Protein AF-A0A170UM01-F1 (afdb_monomer)

Solvent-accessible surface area (backbone atoms only — not comparable to full-atom values): 7468 Å² total; per-residue (Å²): 136,87,57,91,92,60,56,60,59,59,56,10,60,79,66,77,45,55,47,70,56,47,50,55,47,50,55,44,24,74,75,68,78,41,85,67,80,77,86,77,88,72,81,82,71,98,63,53,75,68,53,50,50,52,56,51,51,54,41,71,76,36,80,83,64,48,47,61,59,53,32,50,51,39,28,74,78,66,72,45,88,63,53,42,69,54,47,48,53,55,31,51,76,70,71,51,69,93,76,78,80,89,83,74,81,84,79,49,73,66,59,56,54,65,72,74,110

Foldseek 3Di:
DDDDPDDLVVVCVVVVHDSVVSVVQVVVCVVPVDSDDDDDPDDDDLADPVLLVQLQVVCVVPVPDALVNSQVVCCVPPVRHDDSVVSVVSCVVVVNDRDDPDDDDPQDPVNVVVVVD

Organism: Triatoma infestans (NCBI:txid30076)

pLDDT: mean 90.24, std 7.09, range [61.94, 97.75]

Mean predicted aligned error: 9.32 Å

Sequence (117 aa):
MHEEGVQQSINAQRRGMNQSTVSRILMRYRETGRYSRRPAKGRPRSTTRTDERFIHLNLLRNRFVNSNQIRHLIADVRNVHISSRTVRRRLNKANLVSRIPATGPLLTRAHRVARLQ

Secondary structure (DSSP, 8-state):
---TT--HHHHHHHTT--HHHHHHHHHHHHHHS--SPPPP--SPPSS-HHHHHHHHHHHHH-TT--HHHHHHHHHHHH-----HHHHHHHHHHTT----PPPP-----HHHHHHTT-

Structure (mmCIF, N/CA/C/O backbone):
data_AF-A0A170UM01-F1
#
_entry.id   AF-A0A170UM01-F1
#
loop_
_atom_site.group_PDB
_atom_site.id
_atom_site.type_symbol
_atom_site.label_atom_id
_atom_site.label_alt_id
_atom_site.label_comp_id
_atom_site.label_asym_id
_atom_site.label_entity_id
_atom_site.label_seq_id
_atom_site.pdbx_PDB_ins_code
_atom_site.Cartn_x
_atom_site.Cartn_y
_atom_site.Cartn_z
_atom_site.occupancy
_atom_site.B_iso_or_equiv
_atom_site.auth_seq_id
_atom_site.auth_comp_id
_atom_site.aut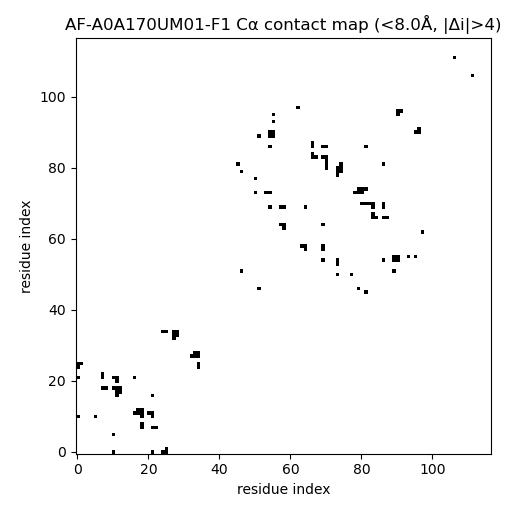h_asym_id
_atom_site.auth_atom_id
_atom_site.pdbx_PDB_model_num
ATOM 1 N N . MET A 1 1 ? -12.428 -12.194 36.069 1.00 67.62 1 MET A N 1
ATOM 2 C CA . MET A 1 1 ? -13.361 -11.099 35.696 1.00 67.62 1 MET A CA 1
ATOM 3 C C . MET A 1 1 ? -14.798 -11.593 35.734 1.00 67.62 1 MET A C 1
ATOM 5 O O . MET A 1 1 ? -15.647 -10.854 36.207 1.00 67.62 1 MET A O 1
ATOM 9 N N . HIS A 1 2 ? -15.071 -12.814 35.264 1.00 65.75 2 HIS A N 1
ATOM 10 C CA . HIS A 1 2 ? -16.294 -13.548 35.581 1.00 65.75 2 HIS A CA 1
ATOM 11 C C . HIS A 1 2 ? -16.023 -14.430 36.804 1.00 65.75 2 HIS A C 1
ATOM 13 O O . HIS A 1 2 ? -15.269 -15.391 36.707 1.00 65.75 2 HIS A O 1
ATOM 19 N N . GLU A 1 3 ? -16.551 -14.036 37.955 1.00 66.56 3 GLU A N 1
ATOM 20 C CA . GLU A 1 3 ? -16.693 -14.900 39.129 1.00 66.56 3 GLU A CA 1
ATOM 21 C C . GLU A 1 3 ? -18.191 -15.194 39.207 1.00 66.56 3 GLU A C 1
ATOM 23 O O . GLU A 1 3 ? -18.993 -14.257 39.281 1.00 66.56 3 GLU A O 1
ATOM 28 N N . GLU A 1 4 ? -18.576 -16.463 39.060 1.00 61.94 4 GLU A N 1
ATOM 29 C CA . GLU A 1 4 ? -19.984 -16.865 39.088 1.00 61.94 4 GLU A CA 1
ATOM 30 C C . GLU A 1 4 ? -20.619 -16.446 40.417 1.00 61.94 4 GLU A C 1
ATOM 32 O O . GLU A 1 4 ? -20.042 -16.631 41.485 1.00 61.94 4 GLU A O 1
ATOM 37 N N . GLY A 1 5 ? -21.781 -15.795 40.339 1.00 68.69 5 GLY A N 1
ATOM 38 C CA . GLY A 1 5 ? -22.508 -15.302 41.511 1.00 68.69 5 GLY A CA 1
ATOM 39 C C . GLY A 1 5 ? -22.051 -13.947 42.071 1.00 68.69 5 GLY A C 1
ATOM 40 O O . GLY A 1 5 ? -22.742 -13.402 42.928 1.00 68.69 5 GLY A O 1
ATOM 41 N N . VAL A 1 6 ? -20.957 -13.340 41.585 1.00 77.44 6 VAL A N 1
ATOM 42 C CA . VAL A 1 6 ? -20.508 -12.025 42.086 1.00 77.44 6 VAL A CA 1
ATOM 43 C C . VAL A 1 6 ? -21.104 -10.879 41.266 1.00 77.44 6 VAL A C 1
ATOM 45 O O . VAL A 1 6 ? -20.918 -10.776 40.050 1.00 77.44 6 VAL A O 1
ATOM 48 N N . GLN A 1 7 ? -21.787 -9.959 41.952 1.00 81.69 7 GLN A N 1
ATOM 49 C CA . GLN A 1 7 ? -22.384 -8.772 41.341 1.00 81.69 7 GLN A CA 1
ATOM 50 C C . GLN A 1 7 ? -21.308 -7.883 40.683 1.00 81.69 7 GLN A C 1
ATOM 52 O O . GLN A 1 7 ? -20.222 -7.666 41.227 1.00 81.69 7 GLN A O 1
ATOM 57 N N . GLN A 1 8 ? -21.601 -7.336 39.496 1.00 84.00 8 GLN A N 1
ATOM 58 C CA . GLN A 1 8 ? -20.622 -6.569 38.707 1.00 84.00 8 GLN A CA 1
ATOM 59 C C . GLN A 1 8 ? -20.070 -5.339 39.445 1.00 84.00 8 GLN A C 1
ATOM 61 O O . GLN A 1 8 ? -18.914 -4.980 39.237 1.00 84.00 8 GLN A O 1
ATOM 66 N N . SER A 1 9 ? -20.880 -4.708 40.301 1.00 82.44 9 SER A N 1
ATOM 67 C CA . SER A 1 9 ? -20.493 -3.574 41.152 1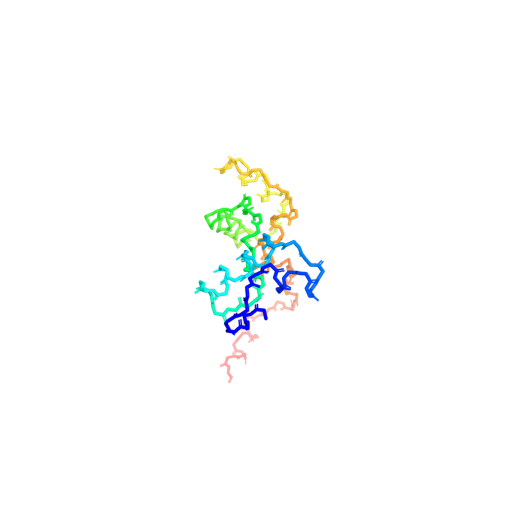.00 82.44 9 SER A CA 1
ATOM 68 C C . SER A 1 9 ? -19.392 -3.947 42.149 1.00 82.44 9 SER A C 1
ATOM 70 O O . SER A 1 9 ? -18.389 -3.245 42.241 1.00 82.44 9 SER A O 1
ATOM 72 N N . ILE A 1 10 ? -19.532 -5.088 42.826 1.00 85.81 10 ILE A N 1
ATOM 73 C CA . ILE A 1 10 ? -18.548 -5.609 43.787 1.00 85.81 10 ILE A CA 1
ATOM 74 C C . ILE A 1 10 ? -17.235 -5.930 43.069 1.00 85.81 10 ILE A C 1
ATOM 76 O O . ILE A 1 10 ? -16.157 -5.543 43.518 1.00 85.81 10 ILE A O 1
ATOM 80 N N . ASN A 1 11 ? -17.321 -6.577 41.904 1.00 84.56 11 ASN A N 1
ATOM 81 C CA . ASN A 1 11 ? -16.152 -6.849 41.069 1.00 84.56 11 ASN A CA 1
ATOM 82 C C . ASN A 1 11 ? -15.455 -5.565 40.601 1.00 84.56 11 ASN A C 1
ATOM 84 O O . ASN A 1 11 ? -14.228 -5.520 40.554 1.00 84.56 11 ASN A O 1
ATOM 88 N N . ALA A 1 12 ? -16.217 -4.521 40.279 1.00 87.44 12 ALA A N 1
ATOM 89 C CA . ALA A 1 12 ? -15.682 -3.223 39.889 1.00 87.44 12 ALA A CA 1
ATOM 90 C C . ALA A 1 12 ? -14.924 -2.553 41.048 1.00 87.44 12 ALA A C 1
ATOM 92 O O . ALA A 1 12 ? -13.773 -2.157 40.870 1.00 87.44 12 ALA A O 1
ATOM 93 N N . GLN A 1 13 ? -15.518 -2.529 42.247 1.00 88.38 13 GLN A N 1
ATOM 94 C CA . GLN A 1 13 ? -14.909 -1.970 43.457 1.00 88.38 13 GLN A CA 1
ATOM 95 C C . GLN A 1 13 ? -13.629 -2.716 43.856 1.00 88.38 13 GLN A C 1
ATOM 97 O O . GLN A 1 13 ? -12.592 -2.085 44.041 1.00 88.38 13 GLN A O 1
ATOM 102 N N . ARG A 1 14 ? -13.659 -4.058 43.894 1.00 90.94 14 ARG A N 1
ATOM 103 C CA . ARG A 1 14 ? -12.479 -4.900 44.188 1.00 90.94 14 ARG A CA 1
ATOM 104 C C . ARG A 1 14 ? -11.311 -4.650 43.233 1.00 90.94 14 ARG A C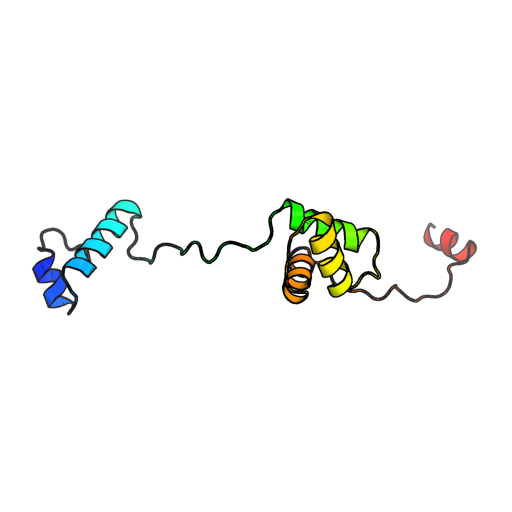 1
ATOM 106 O O . ARG A 1 14 ? -10.160 -4.858 43.595 1.00 90.94 14 ARG A O 1
ATOM 113 N N . ARG A 1 15 ? -11.609 -4.260 41.991 1.00 85.75 15 ARG A N 1
ATOM 114 C CA . ARG A 1 15 ? -10.628 -4.068 40.914 1.00 85.75 15 ARG A CA 1
ATOM 115 C C . ARG A 1 15 ? -10.257 -2.595 40.701 1.00 85.75 15 ARG A C 1
ATOM 117 O O . ARG A 1 15 ? -9.457 -2.327 39.809 1.00 85.75 15 ARG A O 1
ATOM 124 N N . GLY A 1 16 ? -10.849 -1.658 41.450 1.00 92.19 16 GLY A N 1
ATOM 125 C CA . GLY A 1 16 ? -10.645 -0.216 41.261 1.00 92.19 16 GLY A CA 1
ATOM 126 C C . GLY A 1 16 ? -11.084 0.296 39.882 1.00 92.19 16 GLY A C 1
ATOM 127 O O . GLY A 1 16 ? -10.474 1.211 39.339 1.00 92.19 16 GLY A O 1
ATOM 128 N N . MET A 1 17 ? -12.099 -0.326 39.270 1.00 91.50 17 MET A N 1
ATOM 129 C CA . MET A 1 17 ? -12.591 0.026 37.933 1.00 91.50 17 MET A CA 1
ATOM 130 C C . MET A 1 17 ? -14.024 0.546 37.989 1.00 91.50 17 MET A C 1
ATOM 132 O O . MET A 1 17 ? -14.797 0.196 38.875 1.00 91.50 17 MET A O 1
ATOM 136 N N . ASN A 1 18 ? -14.432 1.294 36.967 1.00 93.06 18 ASN A N 1
ATOM 137 C CA . ASN A 1 18 ? -15.834 1.669 36.804 1.00 93.06 18 ASN A CA 1
ATOM 138 C C . ASN A 1 18 ? -16.675 0.432 36.440 1.00 93.06 18 ASN A C 1
ATOM 140 O O . ASN A 1 18 ? -16.271 -0.385 35.606 1.00 93.06 18 ASN A O 1
ATOM 144 N N . GLN A 1 19 ? -17.891 0.331 36.984 1.00 91.19 19 GLN A N 1
ATOM 145 C CA . GLN A 1 19 ? -18.818 -0.776 36.699 1.00 91.19 19 GLN A CA 1
ATOM 146 C C . GLN A 1 19 ? -19.128 -0.913 35.195 1.00 91.19 19 GLN A C 1
ATOM 148 O O . GLN A 1 19 ? -19.204 -2.028 34.674 1.00 91.19 19 GLN A O 1
ATOM 153 N N . SER A 1 20 ? -19.155 0.200 34.452 1.00 92.75 20 SER A N 1
ATOM 154 C CA . SER A 1 20 ? -19.305 0.182 32.991 1.00 92.75 20 SER A CA 1
ATOM 155 C C . SER A 1 20 ? -18.126 -0.485 32.262 1.00 92.75 20 SER A C 1
ATOM 157 O O . SER A 1 20 ? -18.308 -1.068 31.192 1.00 92.75 20 SER A O 1
ATOM 159 N N . THR A 1 21 ? -16.910 -0.438 32.813 1.00 91.62 21 THR A N 1
ATOM 160 C CA . THR A 1 21 ? -15.743 -1.151 32.270 1.00 91.62 21 THR A CA 1
ATOM 161 C C . THR A 1 21 ? -15.907 -2.655 32.455 1.00 91.62 21 THR A C 1
ATOM 163 O O . THR A 1 21 ? -15.729 -3.405 31.495 1.00 91.62 21 THR A O 1
ATOM 166 N N . VAL A 1 22 ? -16.329 -3.093 33.647 1.00 91.06 22 VAL A N 1
ATOM 167 C CA . VAL A 1 22 ? -16.617 -4.507 33.942 1.00 91.06 22 VAL A CA 1
ATOM 168 C C . VAL A 1 22 ? -17.721 -5.037 33.027 1.00 91.06 22 VAL A C 1
ATOM 170 O O . VAL A 1 22 ? -17.538 -6.076 32.394 1.00 91.06 22 VAL A O 1
ATOM 173 N N . SER A 1 23 ? -18.815 -4.287 32.864 1.00 90.62 23 SER A N 1
ATOM 174 C CA . SER A 1 23 ? -19.917 -4.651 31.964 1.00 90.62 23 SER A CA 1
ATOM 175 C C . SER A 1 23 ? -19.452 -4.823 30.509 1.00 90.62 23 SER A C 1
ATOM 177 O O . SER A 1 23 ? -19.706 -5.862 29.898 1.00 90.62 23 SER A O 1
ATOM 179 N N . ARG A 1 24 ? -18.666 -3.878 29.964 1.00 91.69 24 ARG A N 1
ATOM 180 C CA . ARG A 1 24 ? -18.111 -3.985 28.597 1.00 91.69 24 ARG A CA 1
ATOM 181 C C . ARG A 1 24 ? -17.156 -5.170 28.427 1.00 91.69 24 ARG A C 1
ATOM 183 O O . ARG A 1 24 ? -17.122 -5.777 27.356 1.00 91.69 24 ARG A O 1
ATOM 190 N N . ILE A 1 25 ? -16.362 -5.491 29.450 1.00 91.19 25 ILE A N 1
ATOM 191 C CA . ILE A 1 25 ? -15.452 -6.646 29.436 1.00 91.19 25 ILE A CA 1
ATOM 192 C C . ILE A 1 25 ? -16.248 -7.955 29.454 1.00 91.19 25 ILE A C 1
ATOM 194 O O . ILE A 1 25 ? -15.942 -8.853 28.672 1.00 91.19 25 ILE A O 1
ATOM 198 N N . LEU A 1 26 ? -17.282 -8.056 30.293 1.00 91.06 26 LEU A N 1
ATOM 199 C CA . LEU A 1 26 ? -18.143 -9.238 30.375 1.00 91.06 26 LEU A CA 1
ATOM 200 C C . LEU A 1 26 ? -18.974 -9.436 29.106 1.00 91.06 26 LEU A C 1
ATOM 202 O O . LEU A 1 26 ? -19.050 -10.553 28.607 1.00 91.06 26 LEU A O 1
ATOM 206 N N . MET A 1 27 ? -19.538 -8.365 28.542 1.00 91.06 27 MET A N 1
ATOM 207 C CA . MET A 1 27 ? -20.234 -8.407 27.253 1.00 91.06 27 MET A CA 1
ATOM 208 C C . MET A 1 27 ? -19.311 -8.941 26.154 1.00 91.06 27 MET A C 1
ATOM 210 O O . MET A 1 27 ? -19.664 -9.878 25.446 1.00 91.06 27 MET A O 1
ATOM 214 N N . ARG A 1 28 ? -18.081 -8.419 26.072 1.00 91.44 28 ARG A N 1
ATOM 215 C CA . ARG A 1 28 ? -17.080 -8.925 25.127 1.00 91.44 28 ARG A CA 1
ATOM 216 C C . ARG A 1 28 ? -16.760 -10.397 25.361 1.00 91.44 28 ARG A C 1
ATOM 218 O O . ARG A 1 28 ? -16.677 -11.143 24.395 1.00 91.44 28 ARG A O 1
ATOM 225 N N . TYR A 1 29 ? -16.576 -10.800 26.614 1.00 91.25 29 TYR A N 1
ATOM 226 C CA . TYR A 1 29 ? -16.278 -12.184 26.962 1.00 91.25 29 TYR A CA 1
ATOM 227 C C . TYR A 1 29 ? -17.408 -13.134 26.548 1.00 91.25 29 TYR A C 1
ATOM 229 O O . TYR A 1 29 ? -17.121 -14.195 26.011 1.00 91.25 29 TYR A O 1
ATOM 237 N N . ARG A 1 30 ? -18.676 -12.737 26.714 1.00 91.06 30 ARG A N 1
ATOM 238 C CA . ARG A 1 30 ? -19.833 -13.523 26.251 1.00 91.06 30 ARG A CA 1
ATOM 239 C C . ARG A 1 30 ? -19.851 -13.705 24.732 1.00 91.06 30 ARG A C 1
ATOM 241 O O . ARG A 1 30 ? -20.231 -14.765 24.261 1.00 91.06 30 ARG A O 1
ATOM 248 N N . GLU A 1 31 ? -19.422 -12.699 23.973 1.00 90.00 31 GLU A N 1
ATOM 249 C CA . GLU A 1 31 ? -19.368 -12.782 22.508 1.00 90.00 31 GLU A CA 1
ATOM 250 C C . GLU A 1 31 ? -18.164 -13.576 21.976 1.00 90.00 31 GLU A C 1
ATOM 252 O O . GLU A 1 31 ? -18.277 -14.261 20.965 1.00 90.00 31 GLU A O 1
ATOM 257 N N . THR A 1 32 ? -16.983 -13.431 22.589 1.00 89.75 32 THR A N 1
ATOM 258 C CA . THR A 1 32 ? -15.718 -13.941 22.021 1.00 89.75 32 THR A CA 1
ATOM 259 C C . THR A 1 32 ? -15.084 -15.080 22.817 1.00 89.75 32 THR A C 1
ATOM 261 O O . THR A 1 32 ? -14.079 -15.638 22.374 1.00 89.75 32 THR A O 1
ATOM 264 N N . GLY A 1 33 ? -15.589 -15.374 24.018 1.00 90.69 33 GLY A N 1
ATOM 265 C CA . GLY A 1 33 ? -14.986 -16.298 24.982 1.00 90.69 33 GLY A CA 1
ATOM 266 C C . GLY A 1 33 ? -13.645 -15.823 25.554 1.00 90.69 33 GLY A C 1
ATOM 267 O O . GLY A 1 33 ? -12.940 -16.591 26.204 1.00 90.69 33 GLY A O 1
ATOM 268 N N . ARG A 1 34 ? -13.228 -14.576 25.280 1.00 90.19 34 ARG A N 1
ATOM 269 C CA . ARG A 1 34 ? -11.889 -14.069 25.624 1.00 90.19 34 ARG A CA 1
ATOM 270 C C . ARG A 1 34 ? -11.956 -12.676 26.238 1.00 90.19 34 ARG A C 1
ATOM 272 O O . ARG A 1 34 ? -12.647 -11.790 25.742 1.00 90.19 34 ARG A O 1
ATOM 279 N N . TYR A 1 35 ? -11.147 -12.443 27.272 1.00 89.31 35 TYR A N 1
ATOM 280 C CA . TYR A 1 35 ? -10.956 -11.105 27.853 1.00 89.31 35 TYR A CA 1
ATOM 281 C C . TYR A 1 35 ? -10.000 -10.217 27.047 1.00 89.31 35 TYR A C 1
ATOM 283 O O . TYR A 1 35 ? -9.809 -9.045 27.379 1.00 89.31 35 TYR A O 1
ATOM 291 N N . SER A 1 36 ? -9.397 -10.749 25.981 1.00 88.56 36 SER A N 1
ATOM 292 C CA . SER A 1 36 ? -8.488 -9.995 25.127 1.00 88.56 36 SER A CA 1
ATOM 293 C C . SER A 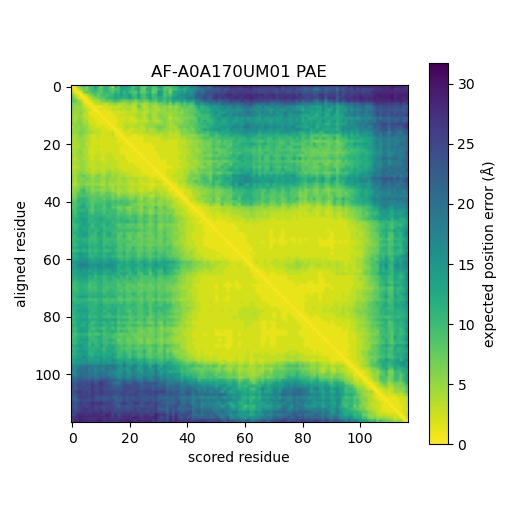1 36 ? -9.196 -8.839 24.413 1.00 88.56 36 SER A C 1
ATOM 295 O O . SER A 1 36 ? -10.421 -8.788 24.241 1.00 88.56 36 SER A O 1
ATOM 297 N N . ARG A 1 37 ? -8.410 -7.842 23.999 1.00 86.75 37 ARG A N 1
ATOM 298 C CA . ARG A 1 37 ? -8.926 -6.752 23.174 1.00 86.75 37 ARG A CA 1
ATOM 299 C C . ARG A 1 37 ? -9.371 -7.293 21.816 1.00 86.75 37 ARG A C 1
ATOM 301 O O . ARG A 1 37 ? -8.661 -8.092 21.212 1.00 86.75 37 ARG A O 1
ATOM 308 N N . ARG A 1 38 ? -10.524 -6.826 21.320 1.00 86.25 38 ARG A N 1
ATOM 309 C CA . ARG A 1 38 ? -10.938 -7.098 19.936 1.00 86.25 38 ARG A CA 1
ATOM 310 C C . ARG A 1 38 ? -9.858 -6.572 18.978 1.00 86.25 38 ARG A C 1
ATOM 312 O O . ARG A 1 38 ? -9.347 -5.472 19.219 1.00 86.25 38 ARG A O 1
ATOM 319 N N . PRO A 1 39 ? -9.530 -7.301 17.900 1.00 86.50 39 PRO A N 1
ATOM 320 C CA . PRO A 1 39 ? -8.613 -6.790 16.894 1.00 86.50 39 PRO A CA 1
ATOM 321 C C . PRO A 1 39 ? -9.181 -5.495 16.306 1.00 86.50 39 PRO A C 1
ATOM 323 O O . PRO A 1 39 ? -10.342 -5.428 15.897 1.00 86.50 39 PRO A O 1
ATOM 326 N N . ALA A 1 40 ? -8.372 -4.438 16.301 1.00 88.00 40 ALA A N 1
ATOM 327 C CA . ALA A 1 40 ? -8.756 -3.180 15.681 1.00 88.00 40 ALA A CA 1
ATOM 328 C C . ALA A 1 40 ? -8.681 -3.324 14.154 1.00 88.00 40 ALA A C 1
ATOM 330 O O . ALA A 1 40 ? -7.700 -3.842 13.627 1.00 88.00 40 ALA A O 1
ATOM 331 N N . LYS A 1 41 ? -9.689 -2.819 13.432 1.00 86.19 41 LYS A N 1
ATOM 332 C CA . LYS A 1 41 ? -9.704 -2.835 11.956 1.00 86.19 41 LYS A CA 1
ATOM 333 C C . LYS A 1 41 ? -8.656 -1.898 11.329 1.00 86.19 41 LYS A C 1
ATOM 335 O O . LYS A 1 41 ? -8.317 -2.055 10.160 1.00 86.19 41 LYS A O 1
ATOM 340 N N . GLY A 1 42 ? -8.115 -0.957 12.107 1.00 90.62 42 GLY A N 1
ATOM 341 C CA . GLY A 1 42 ? -7.154 0.041 11.637 1.00 90.62 42 GLY A CA 1
ATOM 342 C C . GLY A 1 42 ? -7.766 1.049 10.658 1.00 90.62 42 GLY A C 1
ATOM 343 O O . GLY A 1 42 ? -8.967 1.042 10.394 1.00 90.62 42 GLY A O 1
ATOM 344 N N . ARG A 1 43 ? -6.929 1.946 10.125 1.00 91.62 43 ARG A N 1
ATOM 345 C CA . ARG A 1 43 ? -7.344 2.937 9.123 1.00 91.62 43 ARG A CA 1
ATOM 346 C C . ARG A 1 43 ? -7.528 2.267 7.750 1.00 91.62 43 ARG A C 1
ATOM 348 O O . ARG A 1 43 ? -6.646 1.499 7.349 1.00 91.62 43 ARG A O 1
ATOM 355 N N . PRO A 1 44 ? -8.600 2.586 6.998 1.00 90.69 44 PRO A N 1
ATOM 356 C CA . PRO A 1 44 ? -8.754 2.139 5.617 1.00 90.69 44 PRO A CA 1
ATOM 357 C C . PRO A 1 44 ? -7.557 2.530 4.744 1.00 90.69 44 PRO A C 1
ATOM 359 O O . PRO A 1 44 ? -6.895 3.547 4.963 1.00 90.69 44 PRO A O 1
ATOM 362 N N . ARG A 1 45 ? -7.269 1.710 3.734 1.00 91.81 45 ARG A N 1
ATOM 363 C CA . ARG A 1 45 ? -6.185 1.974 2.781 1.00 91.81 45 ARG A CA 1
ATOM 364 C C . ARG A 1 45 ? -6.623 3.017 1.756 1.00 91.81 45 ARG A C 1
ATOM 366 O O . ARG A 1 45 ? -7.716 2.919 1.224 1.00 91.81 45 ARG A O 1
ATOM 373 N N . SER A 1 46 ? -5.710 3.906 1.373 1.00 92.62 46 SER A N 1
ATOM 374 C CA . SER A 1 46 ? -5.903 4.875 0.276 1.00 92.62 46 SER A CA 1
ATOM 375 C C . SER A 1 46 ? -5.842 4.265 -1.133 1.00 92.62 46 SER A C 1
ATOM 377 O O . SER A 1 46 ? -5.769 4.991 -2.109 1.00 92.62 46 SER A O 1
ATOM 379 N N . THR A 1 47 ? -5.732 2.942 -1.249 1.00 94.81 47 THR A N 1
ATOM 380 C CA . THR A 1 47 ? -5.504 2.221 -2.517 1.00 94.81 47 THR A CA 1
ATOM 381 C C . THR A 1 47 ? -6.321 0.944 -2.485 1.00 94.81 47 THR A C 1
ATOM 383 O O . THR A 1 47 ? -6.352 0.250 -1.461 1.00 94.81 47 THR A O 1
ATOM 386 N N . THR A 1 48 ? -6.969 0.644 -3.601 1.00 96.12 48 THR A N 1
ATOM 387 C CA . THR A 1 48 ? -7.730 -0.584 -3.829 1.00 96.12 48 THR A CA 1
ATOM 388 C C . THR A 1 48 ? -6.839 -1.678 -4.430 1.00 96.12 48 THR A C 1
ATOM 390 O O . THR A 1 48 ? -5.688 -1.443 -4.801 1.00 96.12 48 THR A O 1
ATOM 393 N N . ARG A 1 49 ? -7.360 -2.906 -4.553 1.00 95.69 49 ARG A N 1
ATOM 394 C CA . ARG A 1 49 ? -6.629 -4.007 -5.212 1.00 95.69 49 ARG A CA 1
ATOM 395 C C . ARG A 1 49 ? -6.355 -3.718 -6.693 1.00 95.69 49 ARG A C 1
ATOM 397 O O . ARG A 1 49 ? -5.310 -4.110 -7.204 1.00 95.69 49 ARG A O 1
ATOM 404 N N . THR A 1 50 ? -7.268 -3.027 -7.373 1.00 96.81 50 THR A N 1
ATOM 405 C CA . THR A 1 50 ? -7.111 -2.620 -8.776 1.00 96.81 50 THR A CA 1
ATOM 406 C C . THR A 1 50 ? -6.028 -1.559 -8.943 1.00 96.81 50 THR A C 1
ATOM 408 O O . THR A 1 50 ? -5.233 -1.659 -9.875 1.00 96.81 50 THR A O 1
ATOM 411 N N . ASP A 1 51 ? -5.929 -0.615 -8.004 1.00 96.62 51 ASP A N 1
ATOM 412 C CA . ASP A 1 51 ? -4.869 0.402 -7.988 1.00 96.62 51 ASP A CA 1
ATOM 413 C C . ASP A 1 51 ? -3.497 -0.238 -7.764 1.00 96.62 51 ASP A C 1
ATOM 415 O O . ASP A 1 51 ? -2.533 0.064 -8.464 1.00 96.62 51 ASP A O 1
ATOM 419 N N . GLU A 1 52 ? -3.411 -1.178 -6.815 1.00 96.31 52 GLU A N 1
ATOM 420 C CA . GLU A 1 52 ? -2.187 -1.942 -6.561 1.00 96.31 52 GLU A CA 1
ATOM 421 C C . GLU A 1 52 ? -1.757 -2.730 -7.810 1.00 96.31 52 GLU A C 1
ATOM 423 O O . GLU A 1 52 ? -0.591 -2.664 -8.200 1.00 96.31 52 GLU A O 1
ATOM 428 N N . ARG A 1 53 ? -2.698 -3.390 -8.502 1.00 96.75 53 ARG A N 1
ATOM 429 C CA . ARG A 1 53 ? -2.420 -4.097 -9.762 1.00 96.75 53 ARG A CA 1
ATOM 430 C C . ARG A 1 53 ? -1.922 -3.150 -10.855 1.00 96.75 53 ARG A C 1
ATOM 432 O O . ARG A 1 53 ? -0.991 -3.501 -11.576 1.00 96.75 53 ARG A O 1
ATOM 439 N N . PHE A 1 54 ? -2.509 -1.959 -10.974 1.00 96.62 54 PHE A N 1
ATOM 440 C CA . PHE A 1 54 ? -2.057 -0.945 -11.927 1.00 96.62 54 PHE A CA 1
ATOM 441 C C . PHE A 1 54 ? -0.614 -0.509 -11.637 1.00 96.62 54 PHE A C 1
ATOM 443 O O . PHE A 1 54 ? 0.213 -0.478 -12.547 1.00 96.62 54 PHE A O 1
ATOM 450 N N . ILE A 1 55 ? -0.279 -0.254 -10.368 1.00 96.44 55 ILE A N 1
ATOM 451 C CA . ILE A 1 55 ? 1.088 0.071 -9.931 1.00 96.44 55 ILE A CA 1
ATOM 452 C C . ILE A 1 55 ? 2.068 -1.046 -10.316 1.00 96.44 55 ILE A C 1
ATOM 454 O O . ILE A 1 55 ? 3.125 -0.772 -10.886 1.00 96.44 55 ILE A O 1
ATOM 458 N N . HIS A 1 56 ? 1.724 -2.304 -10.018 1.00 96.50 56 HIS A N 1
ATOM 459 C CA . HIS A 1 56 ? 2.590 -3.454 -10.294 1.00 96.50 56 HIS A CA 1
ATOM 460 C C . HIS A 1 56 ? 2.832 -3.635 -11.790 1.00 96.50 56 HIS A C 1
ATOM 462 O O . HIS A 1 56 ? 3.979 -3.760 -12.209 1.00 96.50 56 HIS A O 1
ATOM 468 N N . LEU A 1 57 ? 1.774 -3.603 -12.602 1.00 96.00 57 LEU A N 1
ATOM 469 C CA . LEU A 1 57 ? 1.882 -3.808 -14.046 1.00 96.00 57 LEU A CA 1
ATOM 470 C C . LEU A 1 57 ? 2.724 -2.729 -14.726 1.00 96.00 57 LEU A C 1
ATOM 472 O O . LEU A 1 57 ? 3.516 -3.057 -15.605 1.00 96.00 57 LEU A O 1
ATOM 476 N N . ASN A 1 58 ? 2.597 -1.468 -14.309 1.00 95.00 58 ASN A N 1
ATOM 477 C CA . ASN A 1 58 ? 3.403 -0.392 -14.880 1.00 95.00 58 ASN A CA 1
ATOM 478 C C . ASN A 1 58 ? 4.899 -0.576 -14.598 1.00 95.00 58 ASN A C 1
ATOM 480 O O . ASN A 1 58 ? 5.707 -0.426 -15.512 1.00 95.00 58 ASN A O 1
ATOM 484 N N . LEU A 1 59 ? 5.270 -0.995 -13.383 1.00 94.38 59 LEU A N 1
ATOM 485 C CA . LEU A 1 59 ? 6.668 -1.316 -13.076 1.00 94.38 59 LEU A CA 1
ATOM 486 C C . LEU A 1 59 ? 7.164 -2.559 -13.829 1.00 94.38 59 LEU A C 1
ATOM 488 O O . LEU A 1 59 ? 8.307 -2.605 -14.272 1.00 94.38 59 LEU A O 1
ATOM 492 N N . LEU A 1 60 ? 6.331 -3.595 -13.951 1.00 93.56 60 LEU A N 1
ATOM 493 C CA . LEU A 1 60 ? 6.711 -4.835 -14.631 1.00 93.56 60 LEU A CA 1
ATOM 494 C C . LEU A 1 60 ? 6.935 -4.622 -16.133 1.00 93.56 60 LEU A C 1
ATOM 496 O O . LEU A 1 60 ? 7.850 -5.225 -16.690 1.00 93.56 60 LEU A O 1
ATOM 500 N N . ARG A 1 61 ? 6.123 -3.762 -16.763 1.00 93.69 61 ARG A N 1
ATOM 501 C CA . ARG A 1 61 ? 6.237 -3.394 -18.183 1.00 93.69 61 ARG A CA 1
ATOM 502 C C . ARG A 1 61 ? 7.438 -2.497 -18.457 1.00 93.69 61 ARG A C 1
ATOM 504 O O . ARG A 1 61 ? 8.117 -2.695 -19.455 1.00 93.69 61 ARG A O 1
ATOM 511 N N . ASN A 1 62 ? 7.712 -1.538 -17.575 1.00 91.06 62 ASN A N 1
ATOM 512 C CA . ASN A 1 62 ? 8.867 -0.657 -17.688 1.00 91.06 62 ASN A CA 1
ATOM 513 C C . ASN A 1 62 ? 9.699 -0.712 -16.404 1.00 91.06 62 ASN A C 1
ATOM 515 O O . ASN A 1 62 ? 9.421 -0.007 -15.434 1.00 91.06 62 ASN A O 1
ATOM 519 N N . ARG A 1 63 ? 10.758 -1.528 -16.416 1.00 89.81 63 ARG A N 1
ATOM 520 C CA . ARG A 1 63 ? 11.617 -1.764 -15.243 1.00 89.81 63 ARG A CA 1
ATOM 521 C C . ARG A 1 63 ? 12.397 -0.534 -14.770 1.00 89.81 63 ARG A C 1
ATOM 523 O O . ARG A 1 63 ? 12.890 -0.556 -13.646 1.00 89.81 63 ARG A O 1
ATOM 530 N N . PHE A 1 64 ? 12.479 0.520 -15.583 1.00 89.75 64 PHE A N 1
ATOM 531 C CA . PHE A 1 64 ? 13.193 1.758 -15.261 1.00 89.75 64 PHE A CA 1
ATOM 532 C C . PHE A 1 64 ? 12.288 2.860 -14.695 1.00 89.75 64 PHE A C 1
ATOM 534 O O . PHE A 1 64 ? 12.784 3.916 -14.301 1.00 89.75 64 PHE A O 1
ATOM 541 N N . VAL A 1 65 ? 10.970 2.636 -14.624 1.00 92.31 65 VAL A N 1
ATOM 542 C CA . VAL A 1 65 ? 10.044 3.635 -14.083 1.00 92.31 65 VAL A CA 1
ATOM 543 C C . VAL A 1 65 ? 10.267 3.823 -12.580 1.00 92.31 65 VAL A C 1
ATOM 545 O O . VAL A 1 65 ? 10.366 2.868 -11.804 1.00 92.31 65 VAL A O 1
ATOM 548 N N . ASN A 1 66 ? 10.325 5.077 -12.140 1.00 92.44 66 ASN A N 1
ATOM 549 C CA . ASN A 1 66 ? 10.505 5.409 -10.733 1.00 92.44 66 ASN A CA 1
ATOM 550 C C . ASN A 1 66 ? 9.157 5.598 -10.006 1.00 92.44 66 ASN A C 1
ATOM 552 O O . ASN A 1 66 ? 8.088 5.749 -10.601 1.00 92.44 66 ASN A O 1
ATOM 556 N N . SER A 1 67 ? 9.191 5.616 -8.671 1.00 95.12 67 SER A N 1
ATOM 557 C CA . SER A 1 67 ? 7.966 5.722 -7.862 1.00 95.12 67 SER A CA 1
ATOM 558 C C . SER A 1 67 ? 7.241 7.068 -7.990 1.00 95.12 67 SER A C 1
ATOM 560 O O . SER A 1 67 ? 6.046 7.124 -7.710 1.00 95.12 67 SER A O 1
ATOM 562 N N . ASN A 1 68 ? 7.933 8.148 -8.377 1.00 96.50 68 ASN A N 1
ATOM 563 C CA . ASN A 1 68 ? 7.299 9.446 -8.627 1.00 96.50 68 ASN A CA 1
ATOM 564 C C . ASN A 1 68 ? 6.541 9.427 -9.960 1.00 96.50 68 ASN A C 1
ATOM 566 O O . ASN A 1 68 ? 5.413 9.899 -10.014 1.00 96.50 68 ASN A O 1
ATOM 570 N N . GLN A 1 69 ? 7.108 8.816 -11.000 1.00 96.56 69 GLN A N 1
ATOM 571 C CA . GLN A 1 69 ? 6.437 8.620 -12.287 1.00 96.56 69 GLN A CA 1
ATOM 572 C C . GLN A 1 69 ? 5.177 7.763 -12.128 1.00 96.56 69 GLN A C 1
ATOM 574 O O . GLN A 1 69 ? 4.111 8.168 -12.575 1.00 96.56 69 GLN A O 1
ATOM 579 N N . ILE A 1 70 ? 5.255 6.640 -11.400 1.00 96.38 70 ILE A N 1
ATOM 580 C CA . ILE A 1 70 ? 4.066 5.820 -11.102 1.00 96.38 70 ILE A CA 1
ATOM 581 C C . ILE A 1 70 ? 3.020 6.620 -10.309 1.00 96.38 70 ILE A C 1
ATOM 583 O O . I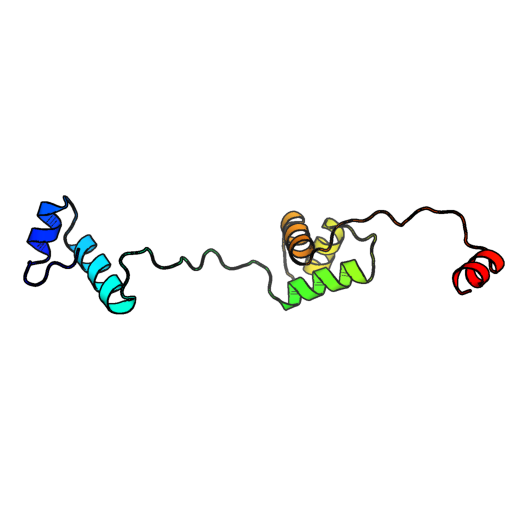LE A 1 70 ? 1.824 6.455 -10.537 1.00 96.38 70 ILE A O 1
ATOM 587 N N . ARG A 1 71 ? 3.450 7.481 -9.375 1.00 97.50 71 ARG A N 1
ATOM 588 C CA . ARG A 1 71 ? 2.542 8.357 -8.622 1.00 97.50 71 ARG A CA 1
ATOM 589 C C . ARG A 1 71 ? 1.767 9.298 -9.548 1.00 97.50 71 ARG A C 1
ATOM 591 O O . ARG A 1 71 ? 0.570 9.453 -9.348 1.00 97.50 71 ARG A O 1
ATOM 598 N N . HIS A 1 72 ? 2.439 9.940 -10.499 1.00 97.75 72 HIS A N 1
ATOM 599 C CA . HIS A 1 72 ? 1.764 10.806 -11.468 1.00 97.75 72 HIS A CA 1
ATOM 600 C C . HIS A 1 72 ? 0.820 9.988 -12.344 1.00 97.75 72 HIS A C 1
ATOM 602 O O . HIS A 1 72 ? -0.370 10.256 -12.372 1.00 97.75 72 HIS A O 1
ATOM 608 N N . LEU A 1 73 ? 1.303 8.871 -12.887 1.00 96.62 73 LEU A N 1
ATOM 609 C CA . LEU A 1 73 ? 0.512 8.006 -13.752 1.00 96.62 73 LEU A CA 1
ATOM 610 C C . LEU A 1 73 ? -0.784 7.498 -13.097 1.00 96.62 73 LEU A C 1
ATOM 612 O O . LEU A 1 73 ? -1.825 7.435 -13.745 1.00 96.62 73 LEU A O 1
ATOM 616 N N . ILE A 1 74 ? -0.743 7.106 -11.820 1.00 96.75 74 ILE A N 1
ATOM 617 C CA . ILE A 1 74 ? -1.952 6.652 -11.122 1.00 96.75 74 ILE A CA 1
ATOM 618 C C . ILE A 1 74 ? -2.895 7.809 -10.768 1.00 96.75 74 ILE A C 1
ATOM 620 O O . ILE A 1 74 ? -4.110 7.613 -10.761 1.00 96.75 74 ILE A O 1
ATOM 624 N N . ALA A 1 75 ? -2.362 9.005 -10.510 1.00 97.50 75 ALA A N 1
ATOM 625 C CA . ALA A 1 75 ? -3.185 10.196 -10.344 1.00 97.50 75 ALA A CA 1
ATOM 626 C C . ALA A 1 75 ? -3.904 10.532 -11.659 1.00 97.50 75 ALA A C 1
ATOM 628 O O . ALA A 1 75 ? -5.117 10.690 -11.649 1.00 97.50 75 ALA A O 1
ATOM 629 N N . ASP A 1 76 ? -3.195 10.513 -12.785 1.00 97.31 76 ASP A N 1
ATOM 630 C CA . ASP A 1 76 ? -3.742 10.904 -14.087 1.00 97.31 76 ASP A CA 1
ATOM 631 C C . ASP A 1 76 ? -4.764 9.885 -14.619 1.00 97.31 76 ASP A C 1
ATOM 633 O O . ASP A 1 76 ? -5.833 10.248 -15.095 1.00 97.31 76 ASP A O 1
ATOM 637 N N . VAL A 1 77 ? -4.467 8.584 -14.512 1.00 96.94 77 VAL A N 1
ATOM 638 C CA . VAL A 1 77 ? -5.302 7.525 -15.112 1.00 96.94 77 VAL A CA 1
ATOM 639 C C . VAL A 1 77 ? -6.447 7.086 -14.199 1.00 96.94 77 VAL A C 1
ATOM 641 O O . VAL A 1 77 ? -7.488 6.636 -14.677 1.00 96.94 77 VAL A O 1
ATOM 644 N N . ARG A 1 78 ? -6.247 7.123 -12.877 1.00 95.12 78 ARG A N 1
ATOM 645 C CA . ARG A 1 78 ? -7.201 6.568 -11.898 1.00 95.12 78 ARG A CA 1
ATOM 646 C C . ARG A 1 78 ? -7.758 7.605 -10.929 1.00 95.12 78 ARG A C 1
ATOM 648 O O . ARG A 1 78 ? -8.587 7.235 -10.105 1.00 95.12 78 ARG A O 1
ATOM 655 N N . ASN A 1 79 ? -7.319 8.863 -11.001 1.00 96.12 79 ASN A N 1
ATOM 656 C CA . ASN A 1 79 ? -7.676 9.915 -10.046 1.00 96.12 79 ASN A CA 1
ATOM 657 C C . ASN A 1 79 ? -7.348 9.543 -8.584 1.00 96.12 79 ASN A C 1
ATOM 659 O O . ASN A 1 79 ? -8.063 9.891 -7.645 1.00 96.12 79 AS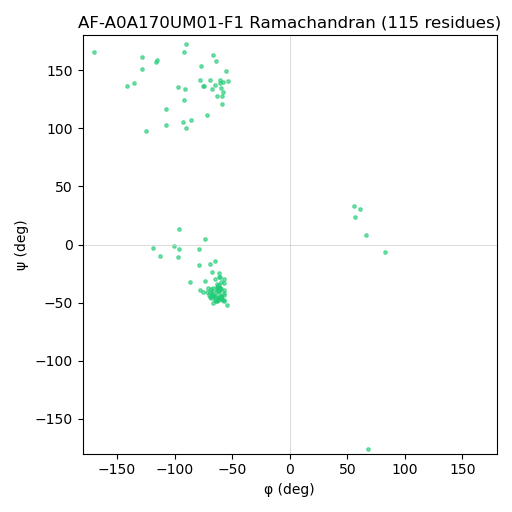N A O 1
ATOM 663 N N . VAL A 1 80 ? -6.268 8.776 -8.378 1.00 96.25 80 VAL A N 1
ATOM 664 C CA . VAL A 1 80 ? -5.828 8.328 -7.048 1.00 96.25 80 VAL A CA 1
ATOM 665 C C . VAL A 1 80 ? -4.572 9.086 -6.638 1.00 96.25 80 VAL A C 1
ATOM 667 O O . VAL A 1 80 ? -3.457 8.775 -7.059 1.00 96.25 80 VAL A O 1
ATOM 670 N N . HIS A 1 81 ? -4.739 10.065 -5.750 1.00 96.38 81 HIS A N 1
ATOM 671 C CA . HIS A 1 81 ? -3.630 10.853 -5.218 1.00 96.38 81 HIS A CA 1
ATOM 672 C C . HIS A 1 81 ? -2.981 10.161 -4.019 1.00 96.38 81 HIS A C 1
ATOM 674 O O . HIS A 1 81 ? -3.521 10.116 -2.912 1.00 96.38 81 HIS A O 1
ATOM 680 N N . ILE A 1 82 ? -1.780 9.630 -4.231 1.00 96.69 82 ILE A N 1
ATOM 681 C CA . ILE A 1 82 ? -0.985 8.976 -3.190 1.00 96.69 82 ILE A CA 1
ATOM 682 C C . ILE A 1 82 ? 0.429 9.540 -3.136 1.00 96.69 82 ILE A C 1
ATOM 684 O O . ILE A 1 82 ? 0.928 10.141 -4.079 1.00 96.69 82 ILE A O 1
ATOM 688 N N . SER A 1 83 ? 1.123 9.330 -2.021 1.00 97.06 83 SER A N 1
ATOM 689 C CA . SER A 1 83 ? 2.542 9.679 -1.930 1.00 97.06 83 SER A CA 1
ATOM 690 C C . SER A 1 83 ? 3.418 8.649 -2.649 1.00 97.06 83 SER A C 1
ATOM 692 O O . SER A 1 83 ? 3.097 7.458 -2.697 1.00 97.06 83 SER A O 1
ATOM 694 N N . SER A 1 84 ? 4.595 9.064 -3.120 1.00 96.62 84 SER A N 1
ATOM 695 C CA . SER A 1 84 ? 5.586 8.140 -3.697 1.00 96.62 84 SER A CA 1
ATOM 696 C C . SER A 1 84 ? 6.053 7.083 -2.687 1.00 96.62 84 SER A C 1
ATOM 698 O O . SER A 1 84 ? 6.353 5.946 -3.051 1.00 96.62 84 SER A O 1
ATOM 700 N N . ARG A 1 85 ? 6.024 7.404 -1.385 1.00 96.88 85 ARG A N 1
ATOM 701 C CA . ARG A 1 85 ? 6.235 6.433 -0.300 1.00 96.88 85 ARG A CA 1
ATOM 702 C C . ARG A 1 85 ? 5.159 5.345 -0.273 1.00 96.88 85 ARG A C 1
ATOM 704 O O . ARG A 1 85 ? 5.478 4.189 -0.007 1.00 96.88 85 ARG A O 1
ATOM 711 N N . THR A 1 86 ? 3.904 5.691 -0.558 1.00 96.56 86 THR A N 1
ATOM 712 C CA . THR A 1 86 ? 2.809 4.714 -0.657 1.00 96.56 86 THR A CA 1
ATOM 713 C C . THR A 1 86 ? 3.018 3.793 -1.852 1.00 96.56 86 THR A C 1
ATOM 715 O O . THR A 1 86 ? 2.921 2.580 -1.683 1.00 96.56 86 THR A O 1
ATOM 718 N N . VAL A 1 87 ? 3.413 4.336 -3.010 1.00 96.56 87 VAL A N 1
ATOM 719 C CA . VAL A 1 87 ? 3.791 3.537 -4.191 1.00 96.56 87 VAL A CA 1
ATOM 720 C C . VAL A 1 87 ? 4.884 2.525 -3.835 1.00 96.56 87 VAL A C 1
ATOM 722 O O . VAL A 1 87 ? 4.687 1.327 -4.024 1.00 96.56 87 VAL A O 1
ATOM 725 N N . ARG A 1 88 ? 5.991 2.966 -3.218 1.00 96.06 88 ARG A N 1
ATOM 726 C CA . ARG A 1 88 ? 7.077 2.066 -2.776 1.00 96.06 88 ARG A CA 1
ATOM 727 C C . ARG A 1 88 ? 6.589 0.974 -1.827 1.00 96.06 88 ARG A C 1
ATOM 729 O O . ARG A 1 88 ? 6.940 -0.185 -2.002 1.00 96.06 88 ARG A O 1
ATOM 736 N N . ARG A 1 89 ? 5.729 1.306 -0.855 1.00 96.00 89 ARG A N 1
ATOM 737 C CA . ARG A 1 89 ? 5.124 0.305 0.045 1.00 96.00 89 ARG A CA 1
ATOM 738 C C . ARG A 1 89 ? 4.318 -0.750 -0.721 1.00 96.00 89 ARG A C 1
ATOM 740 O O . ARG A 1 89 ? 4.359 -1.916 -0.341 1.00 96.00 89 ARG A O 1
ATOM 747 N N . ARG A 1 90 ? 3.597 -0.370 -1.785 1.00 95.88 90 ARG A N 1
ATOM 748 C CA . ARG A 1 90 ? 2.839 -1.317 -2.628 1.00 95.88 90 ARG A CA 1
ATOM 749 C C . ARG A 1 90 ? 3.734 -2.205 -3.476 1.00 95.88 90 ARG A C 1
ATOM 751 O O . ARG A 1 90 ? 3.430 -3.386 -3.612 1.00 95.88 90 ARG A O 1
ATOM 758 N N . LEU A 1 91 ? 4.827 -1.656 -3.992 1.00 95.62 91 LEU A N 1
A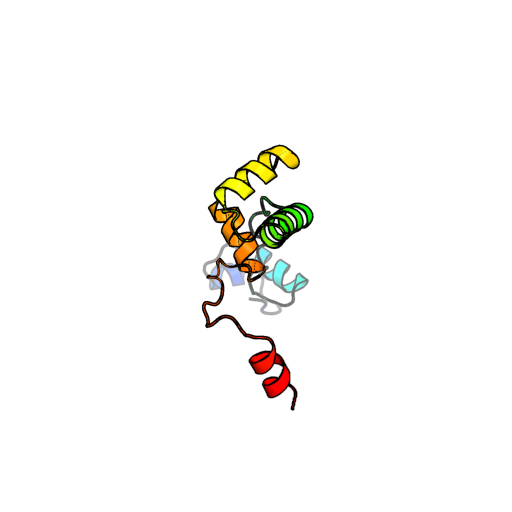TOM 759 C CA . LEU A 1 91 ? 5.833 -2.408 -4.737 1.00 95.62 91 LEU A CA 1
ATOM 760 C C . LEU A 1 91 ? 6.559 -3.415 -3.835 1.00 95.62 91 LEU A C 1
ATOM 762 O O . LEU A 1 91 ? 6.548 -4.610 -4.120 1.00 95.62 91 LEU A O 1
ATOM 766 N N . ASN A 1 92 ? 7.059 -2.966 -2.681 1.00 95.31 92 ASN A N 1
ATOM 767 C CA . ASN A 1 92 ? 7.759 -3.819 -1.717 1.00 95.31 92 ASN A CA 1
ATOM 768 C C . ASN A 1 92 ? 6.871 -4.947 -1.188 1.00 95.31 92 ASN A C 1
ATOM 770 O O . ASN A 1 92 ? 7.336 -6.066 -1.018 1.00 95.31 92 ASN A O 1
ATOM 774 N N . LYS A 1 93 ? 5.576 -4.682 -0.968 1.00 95.25 93 LYS A N 1
ATOM 775 C CA . LYS A 1 93 ? 4.620 -5.715 -0.551 1.00 95.25 93 LYS A CA 1
ATOM 776 C C . LYS A 1 93 ? 4.479 -6.845 -1.582 1.00 95.25 93 LYS A C 1
ATOM 778 O O . LYS A 1 93 ? 4.149 -7.962 -1.205 1.00 95.25 93 LYS A O 1
ATOM 783 N N . ALA A 1 94 ? 4.716 -6.554 -2.859 1.00 94.88 94 ALA A N 1
ATOM 784 C CA . ALA A 1 94 ? 4.741 -7.536 -3.939 1.00 94.88 94 ALA A CA 1
ATOM 785 C C . ALA A 1 94 ? 6.164 -8.031 -4.265 1.00 94.88 94 ALA A C 1
ATOM 787 O O . ALA A 1 94 ? 6.371 -8.630 -5.315 1.00 94.88 94 ALA A O 1
ATOM 788 N N . ASN A 1 95 ? 7.150 -7.759 -3.399 1.00 94.44 95 ASN A N 1
ATOM 789 C CA . ASN A 1 95 ? 8.569 -8.067 -3.612 1.00 94.44 95 ASN A CA 1
ATOM 790 C C . ASN A 1 95 ? 9.159 -7.449 -4.895 1.00 94.44 95 ASN A C 1
ATOM 792 O O . ASN A 1 95 ? 10.169 -7.917 -5.423 1.00 94.44 95 ASN A O 1
ATOM 796 N N . LEU A 1 96 ? 8.547 -6.370 -5.393 1.00 92.88 96 LEU A N 1
ATOM 797 C CA . LEU A 1 96 ? 9.047 -5.609 -6.528 1.00 92.88 96 LEU A CA 1
ATOM 798 C C . LEU A 1 96 ? 9.964 -4.505 -6.012 1.00 92.88 96 LEU A C 1
ATOM 800 O O . LEU A 1 96 ? 9.514 -3.461 -5.546 1.00 92.88 96 LEU A O 1
ATOM 804 N N . VAL A 1 97 ? 11.262 -4.759 -6.097 1.00 89.06 97 VAL A N 1
ATOM 805 C CA . VAL A 1 97 ? 12.313 -3.814 -5.719 1.00 89.06 97 VAL A CA 1
ATOM 806 C C . VAL A 1 97 ? 13.134 -3.443 -6.943 1.00 89.06 97 VAL A C 1
ATOM 808 O O . VAL A 1 97 ? 13.182 -4.195 -7.920 1.00 89.06 97 VAL A O 1
ATOM 811 N N . SER A 1 98 ? 13.795 -2.291 -6.889 1.00 81.50 98 SER A N 1
ATOM 812 C CA . SER A 1 98 ? 14.777 -1.919 -7.903 1.00 81.50 98 SER A CA 1
ATOM 813 C C . SER A 1 98 ? 15.897 -2.961 -7.944 1.00 81.50 98 SER A C 1
ATOM 815 O O . SER A 1 98 ? 16.396 -3.393 -6.904 1.00 81.50 98 SER A O 1
ATOM 817 N N . ARG A 1 99 ? 16.275 -3.381 -9.151 1.00 83.19 99 ARG A N 1
ATOM 818 C CA . ARG A 1 99 ? 17.371 -4.321 -9.407 1.00 83.19 99 ARG A CA 1
ATOM 819 C C . ARG A 1 99 ? 18.298 -3.715 -10.449 1.00 83.19 99 ARG A C 1
ATOM 821 O O . ARG A 1 99 ? 17.848 -2.961 -11.308 1.00 83.19 99 ARG A O 1
ATOM 828 N N . ILE A 1 100 ? 19.569 -4.078 -10.372 1.00 83.38 100 ILE A N 1
ATOM 829 C CA . ILE A 1 100 ? 20.552 -3.768 -11.406 1.00 83.38 100 ILE A CA 1
ATOM 830 C C . ILE A 1 100 ? 20.541 -4.946 -12.392 1.00 83.38 100 ILE A C 1
ATOM 832 O O . ILE A 1 100 ? 20.511 -6.094 -11.933 1.00 83.38 100 ILE A O 1
ATOM 836 N N . PRO A 1 101 ? 20.503 -4.704 -13.715 1.00 81.12 101 PRO A N 1
ATOM 837 C CA . PRO A 1 101 ? 20.672 -5.765 -14.702 1.00 81.12 101 PRO A CA 1
ATOM 838 C C . PRO A 1 101 ? 21.965 -6.544 -14.445 1.00 81.12 101 PRO A C 1
ATOM 840 O O . PRO A 1 101 ? 22.982 -5.953 -14.087 1.00 81.12 101 PRO A O 1
ATOM 843 N N . ALA A 1 102 ? 21.933 -7.864 -14.624 1.00 84.38 102 ALA A N 1
ATOM 844 C CA . ALA A 1 102 ? 23.137 -8.673 -14.488 1.00 84.38 102 ALA A CA 1
ATOM 845 C C . ALA A 1 102 ? 24.163 -8.261 -15.553 1.00 84.38 102 ALA A C 1
ATOM 847 O O . ALA A 1 102 ? 23.845 -8.217 -16.743 1.00 84.38 102 ALA A O 1
ATOM 848 N N . THR A 1 103 ? 25.385 -7.966 -15.121 1.00 85.75 103 THR A N 1
ATOM 849 C CA . THR A 1 103 ? 26.523 -7.694 -15.998 1.00 85.75 103 THR A CA 1
ATOM 850 C C . THR A 1 103 ? 27.347 -8.971 -16.156 1.00 85.75 103 THR A C 1
ATOM 852 O O . THR A 1 103 ? 27.582 -9.700 -15.194 1.00 85.75 103 THR A O 1
ATOM 855 N N . GLY A 1 104 ? 27.757 -9.283 -17.383 1.00 84.25 104 GLY A N 1
ATOM 856 C CA . GLY A 1 104 ? 28.553 -10.468 -17.692 1.00 84.25 104 GLY A CA 1
ATOM 857 C C . GLY A 1 104 ? 29.080 -10.425 -19.127 1.00 84.25 104 GLY A C 1
ATOM 858 O O . GLY A 1 104 ? 28.605 -9.606 -19.920 1.00 84.25 104 GLY A O 1
ATOM 859 N N . PRO A 1 105 ? 30.063 -11.275 -19.473 1.00 84.88 105 PRO A N 1
ATOM 860 C CA . PRO A 1 105 ? 30.568 -11.352 -20.837 1.00 84.88 105 PRO A CA 1
ATOM 861 C C . PRO A 1 105 ? 29.441 -11.761 -21.791 1.00 84.88 105 PRO A C 1
ATOM 863 O O . PRO A 1 105 ? 28.606 -12.610 -21.464 1.00 84.88 105 PRO A O 1
ATOM 866 N N . LEU A 1 106 ? 29.422 -11.167 -22.986 1.00 82.94 106 LEU A N 1
ATOM 867 C CA . LEU A 1 106 ? 28.474 -11.555 -24.025 1.00 82.94 106 LEU A CA 1
ATOM 868 C C . LEU A 1 106 ? 28.679 -13.037 -24.354 1.00 82.94 106 LEU A C 1
ATOM 870 O O . LEU A 1 106 ? 29.763 -13.465 -24.754 1.00 82.94 106 LEU A O 1
ATOM 874 N N . LEU A 1 107 ? 27.629 -13.838 -24.185 1.00 84.94 107 LEU A N 1
ATOM 875 C CA . LEU A 1 107 ? 27.677 -15.245 -24.555 1.00 84.94 107 LEU A CA 1
ATOM 876 C C . LEU A 1 107 ? 27.682 -15.356 -26.080 1.00 84.94 107 LEU A C 1
ATOM 878 O O . LEU A 1 107 ? 26.676 -15.077 -26.743 1.00 84.94 107 LEU A O 1
ATOM 882 N N . THR A 1 108 ? 28.811 -15.794 -26.634 1.00 89.62 108 THR A N 1
ATOM 883 C CA . THR A 1 108 ? 28.898 -16.201 -28.036 1.00 89.62 108 THR A CA 1
ATOM 884 C C . THR A 1 108 ? 28.054 -17.458 -28.260 1.00 89.62 108 THR A C 1
ATOM 886 O O . THR A 1 108 ? 27.665 -18.163 -27.322 1.00 89.62 108 THR A O 1
ATOM 889 N N . ARG A 1 109 ? 27.741 -17.767 -29.523 1.00 90.88 109 ARG A N 1
ATOM 890 C CA . ARG A 1 109 ? 26.985 -18.980 -29.869 1.00 90.88 109 ARG A CA 1
ATOM 891 C C . ARG A 1 109 ? 27.681 -20.251 -29.363 1.00 90.88 109 ARG A C 1
ATOM 893 O O . ARG A 1 109 ? 26.993 -21.125 -28.847 1.00 90.88 109 ARG A O 1
ATOM 900 N N . ALA A 1 110 ? 29.012 -20.314 -29.453 1.00 90.94 110 ALA A N 1
ATOM 901 C CA . ALA A 1 110 ? 29.809 -21.438 -28.960 1.00 90.94 110 ALA A CA 1
ATOM 902 C C . ALA A 1 110 ? 29.614 -21.658 -27.450 1.00 90.94 110 ALA A C 1
ATOM 904 O O . ALA A 1 110 ? 29.323 -22.775 -27.028 1.00 90.94 110 ALA A O 1
ATOM 905 N N . HIS A 1 111 ? 29.649 -20.583 -26.650 1.00 90.75 111 HIS A N 1
ATOM 906 C CA . HIS A 1 111 ? 29.420 -20.663 -25.201 1.00 90.75 111 HIS A CA 1
ATOM 907 C C . HIS A 1 111 ? 28.021 -21.194 -24.851 1.00 90.75 111 HIS A C 1
ATOM 909 O O . HIS A 1 111 ? 27.858 -21.900 -23.860 1.00 90.75 111 HIS A O 1
ATOM 915 N N . ARG A 1 112 ? 26.996 -20.864 -25.653 1.00 88.81 112 ARG A N 1
ATOM 916 C CA . ARG A 1 112 ? 25.626 -21.359 -25.430 1.00 88.81 112 ARG A CA 1
ATOM 917 C C . ARG A 1 112 ? 25.492 -22.857 -25.700 1.00 88.81 112 ARG A C 1
ATOM 919 O O . ARG A 1 112 ? 24.814 -23.528 -24.935 1.00 88.81 112 ARG A O 1
ATOM 926 N N . VAL A 1 113 ? 26.126 -23.362 -26.761 1.00 92.56 113 VAL A N 1
ATOM 927 C CA . VAL A 1 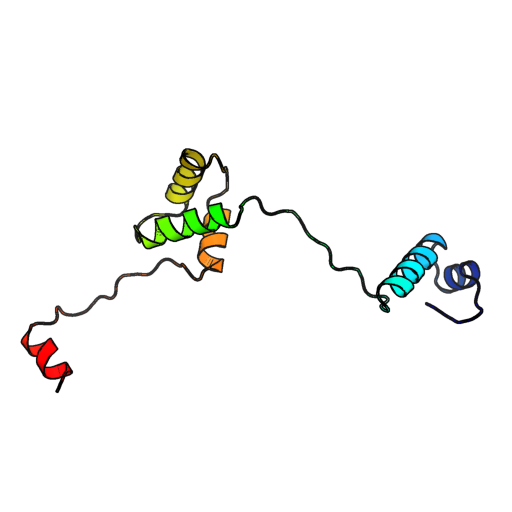113 ? 26.089 -24.792 -27.122 1.00 92.56 113 VAL A CA 1
ATOM 928 C C . VAL A 1 113 ? 26.840 -25.631 -26.093 1.00 92.56 113 VAL A C 1
ATOM 930 O O . VAL A 1 113 ? 26.291 -26.613 -25.611 1.00 92.56 113 VAL A O 1
ATOM 933 N N . ALA A 1 114 ? 28.040 -25.200 -25.693 1.00 88.88 114 ALA A N 1
ATOM 934 C CA . ALA A 1 114 ? 28.852 -25.909 -24.702 1.00 88.88 114 ALA A CA 1
ATOM 935 C C . ALA A 1 114 ? 28.173 -26.029 -23.325 1.00 88.88 114 ALA A C 1
ATOM 937 O O . ALA A 1 114 ? 28.480 -26.937 -22.571 1.00 88.88 114 ALA A O 1
ATOM 938 N N . ARG A 1 115 ? 27.246 -25.124 -22.986 1.00 83.25 115 ARG A N 1
ATOM 939 C CA . ARG A 1 115 ? 26.488 -25.167 -21.725 1.00 83.25 115 ARG A CA 1
ATOM 940 C C . ARG A 1 115 ? 25.333 -26.183 -21.731 1.00 83.25 115 ARG A C 1
ATOM 942 O O . ARG A 1 115 ? 24.786 -26.464 -20.671 1.00 83.25 115 ARG A O 1
ATOM 949 N N . LEU A 1 116 ? 24.901 -26.635 -22.909 1.00 87.62 116 LEU A N 1
ATOM 950 C CA . LEU A 1 116 ? 23.777 -27.565 -23.079 1.00 87.62 116 LEU A CA 1
ATOM 951 C C . LEU A 1 116 ? 24.219 -29.030 -23.237 1.00 87.62 116 LEU A C 1
ATOM 953 O O . LEU A 1 116 ? 23.352 -29.901 -23.232 1.00 87.62 116 LEU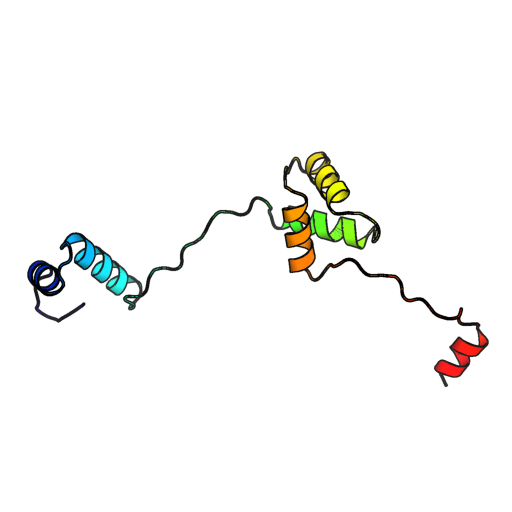 A O 1
ATOM 957 N N . GLN A 1 117 ? 25.520 -29.275 -23.420 1.00 72.19 117 GLN A N 1
ATOM 958 C CA . GLN A 1 117 ? 26.145 -30.602 -23.379 1.00 72.19 117 GLN A CA 1
ATOM 959 C C . GLN A 1 117 ? 26.513 -30.957 -21.939 1.00 72.19 117 GLN A C 1
ATOM 961 O O . GLN A 1 117 ? 26.395 -32.152 -21.602 1.00 72.19 117 GLN A O 1
#

Nearest PDB structures (foldseek):
  1mdm-assembly1_A  TM=8.250E-01  e=3.848E-04  Homo sapiens
  6pax-assembly1_A  TM=7.309E-01  e=1.010E-03  Homo sapiens
  8b9x-assembly2_B  TM=4.774E-01  e=5.361E-01  Homo sapiens
  2l7m-assembly1_P  TM=6.010E-01  e=1.408E+00  Homo sapiens

InterPro domains:
  IPR002492 Transposase, Tc1-like [PF01498] (61-117)
  IPR009057 Homedomain-like superfamily [SSF46689] (1-93)

Radius of gyration: 28.35 Å; Cα contacts (8 Å, |Δi|>4): 73; chains: 1; bounding box: 53×42×74 Å